Protein AF-X0VVW4-F1 (afdb_monomer_lite)

Secondary structure (DSSP, 8-state):
--TTHHHHHHHHHHHHHHHSTT--------SSGGGHHHHHHHHHHTS--S-EEEEEEE-TT----HHHHHHHHHHHHHHT--EEEEEEETTS-HHHHHHHHHHHHHHHHH-HHHHHHHHHHHHHHTS-------TT-S---

InterPro domains:
  IPR036467 Lumazine/riboflavin synthase superfamily [G3DSA:3.40.50.960] (4-134)

pLDDT: mean 81.16, std 15.22, range [35.34, 96.38]

Structure (mmCIF, N/CA/C/O backbone):
data_AF-X0VVW4-F1
#
_entry.id   AF-X0VVW4-F1
#
loop_
_atom_site.group_PDB
_atom_site.id
_atom_site.type_symbol
_atom_site.label_atom_id
_atom_site.label_alt_id
_atom_site.label_comp_id
_atom_site.label_asym_id
_atom_site.label_entity_id
_atom_site.label_seq_id
_atom_site.pdbx_PDB_ins_code
_atom_site.Cartn_x
_atom_site.Cartn_y
_atom_site.Cartn_z
_atom_site.occupancy
_atom_site.B_iso_or_equiv
_atom_site.auth_seq_id
_atom_site.auth_comp_id
_atom_site.auth_asym_id
_atom_site.auth_atom_id
_atom_site.pdbx_PDB_model_num
ATOM 1 N N . GLU A 1 1 ? 9.054 -8.667 -14.445 1.00 45.47 1 GLU A N 1
ATOM 2 C CA . GLU A 1 1 ? 8.746 -8.543 -13.007 1.00 45.47 1 GLU A CA 1
ATOM 3 C C . GLU A 1 1 ? 9.037 -7.117 -12.582 1.00 45.47 1 GLU A C 1
ATOM 5 O O . GLU A 1 1 ? 9.975 -6.533 -13.112 1.00 45.47 1 GLU A O 1
ATOM 10 N N . VAL A 1 2 ? 8.214 -6.540 -11.707 1.00 54.69 2 VAL A N 1
ATOM 11 C CA . VAL A 1 2 ? 8.502 -5.228 -11.109 1.00 54.69 2 VAL A CA 1
ATOM 12 C C . VAL A 1 2 ? 9.630 -5.450 -10.105 1.00 54.69 2 VAL A C 1
ATOM 14 O O . VAL A 1 2 ? 9.438 -6.186 -9.134 1.00 54.69 2 VAL A O 1
ATOM 17 N N . LEU A 1 3 ? 10.817 -4.900 -10.372 1.00 59.47 3 LEU A N 1
ATOM 18 C CA . LEU A 1 3 ? 11.996 -5.112 -9.531 1.00 59.47 3 LEU A CA 1
ATOM 19 C C . LEU A 1 3 ? 11.690 -4.710 -8.078 1.00 59.47 3 LEU A C 1
ATOM 21 O O . LEU A 1 3 ? 11.080 -3.679 -7.805 1.00 59.47 3 LEU A O 1
ATOM 25 N N . GLY A 1 4 ? 12.053 -5.577 -7.132 1.00 70.19 4 GLY A N 1
ATOM 26 C CA . GLY A 1 4 ? 11.928 -5.314 -5.695 1.00 70.19 4 GLY A CA 1
ATOM 27 C C . GLY A 1 4 ? 10.512 -5.368 -5.103 1.00 70.19 4 GLY A C 1
ATOM 28 O O . GLY A 1 4 ? 10.394 -5.342 -3.881 1.00 70.19 4 GLY A O 1
ATOM 29 N N . ALA A 1 5 ? 9.444 -5.503 -5.900 1.00 79.38 5 ALA A N 1
ATOM 30 C CA . ALA A 1 5 ? 8.071 -5.482 -5.381 1.00 79.38 5 ALA A CA 1
ATOM 31 C C . ALA A 1 5 ? 7.803 -6.587 -4.347 1.00 79.38 5 ALA A C 1
ATOM 33 O O . ALA A 1 5 ? 7.205 -6.328 -3.307 1.00 79.38 5 ALA A O 1
ATOM 34 N N . GLU A 1 6 ? 8.271 -7.812 -4.584 1.00 83.88 6 GLU A N 1
ATOM 35 C CA . GLU A 1 6 ? 8.091 -8.912 -3.628 1.00 83.88 6 GLU A CA 1
ATOM 36 C C . GLU A 1 6 ? 8.771 -8.620 -2.280 1.00 83.88 6 GLU A C 1
ATOM 38 O O . GLU A 1 6 ? 8.146 -8.753 -1.230 1.00 83.88 6 GLU A O 1
ATOM 43 N N . ASN A 1 7 ? 10.015 -8.135 -2.307 1.00 87.25 7 ASN A N 1
ATOM 44 C CA . ASN A 1 7 ? 10.777 -7.817 -1.097 1.00 87.25 7 ASN A CA 1
ATOM 45 C C . ASN A 1 7 ? 10.117 -6.694 -0.287 1.00 87.25 7 ASN A C 1
ATOM 47 O O . ASN A 1 7 ? 9.950 -6.828 0.924 1.00 87.25 7 ASN A O 1
ATOM 51 N N . VAL A 1 8 ? 9.690 -5.619 -0.959 1.00 88.56 8 VAL A N 1
ATOM 52 C CA . VAL A 1 8 ? 9.031 -4.475 -0.312 1.00 88.56 8 VAL A CA 1
ATOM 53 C C . VAL A 1 8 ? 7.698 -4.903 0.306 1.00 88.56 8 VAL A C 1
ATOM 55 O O . VAL A 1 8 ? 7.413 -4.555 1.448 1.00 88.56 8 VAL A O 1
ATOM 58 N N . ASN A 1 9 ? 6.890 -5.695 -0.408 1.00 90.38 9 ASN A N 1
ATOM 59 C CA . ASN A 1 9 ? 5.595 -6.155 0.103 1.00 90.38 9 ASN A CA 1
ATOM 60 C C . ASN A 1 9 ? 5.740 -7.148 1.269 1.00 90.38 9 ASN A C 1
ATOM 62 O O . ASN A 1 9 ? 4.985 -7.053 2.234 1.00 90.38 9 ASN A O 1
ATOM 66 N N . ASN A 1 10 ? 6.730 -8.046 1.235 1.00 91.19 10 ASN A N 1
ATOM 67 C CA . ASN A 1 10 ? 7.017 -8.955 2.352 1.00 91.19 10 ASN A CA 1
ATOM 68 C C . ASN A 1 10 ? 7.486 -8.195 3.603 1.00 91.19 10 ASN A C 1
ATOM 70 O O . ASN A 1 10 ? 7.075 -8.506 4.725 1.00 91.19 10 ASN A O 1
ATOM 74 N N . ALA A 1 11 ? 8.326 -7.175 3.417 1.00 91.94 11 ALA A N 1
ATOM 75 C CA . ALA A 1 11 ? 8.754 -6.314 4.508 1.00 91.94 11 ALA A CA 1
ATOM 76 C C . ALA A 1 11 ? 7.569 -5.514 5.085 1.00 91.94 11 ALA A C 1
ATOM 78 O O . ALA A 1 11 ? 7.437 -5.423 6.303 1.00 91.94 11 ALA A O 1
ATOM 79 N N . LEU A 1 12 ? 6.677 -4.984 4.235 1.00 92.25 12 LEU A N 1
ATOM 80 C CA . LEU A 1 12 ? 5.476 -4.257 4.669 1.00 92.25 12 LEU A CA 1
ATOM 81 C C . LEU A 1 12 ? 4.564 -5.135 5.516 1.00 92.25 12 LEU A C 1
ATOM 83 O O . LEU A 1 12 ? 4.116 -4.703 6.571 1.00 92.25 12 LEU A O 1
ATOM 87 N N . GLU A 1 13 ? 4.318 -6.368 5.082 1.00 92.75 13 GLU A N 1
ATOM 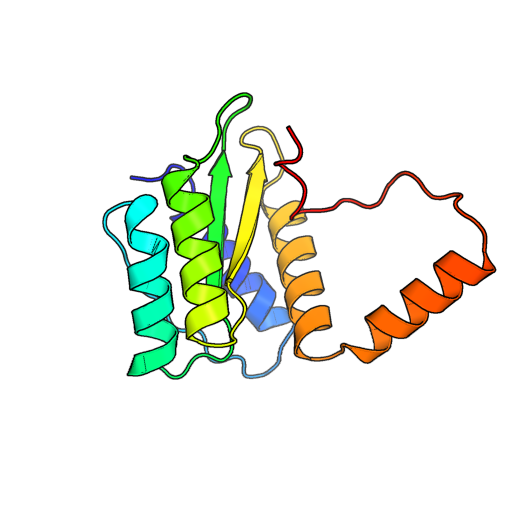88 C CA . GLU A 1 13 ? 3.531 -7.344 5.836 1.00 92.75 13 GLU A CA 1
ATOM 89 C C . GLU A 1 13 ? 4.110 -7.580 7.232 1.00 92.75 13 GLU A C 1
ATOM 91 O O . GLU A 1 13 ? 3.393 -7.463 8.224 1.00 92.75 13 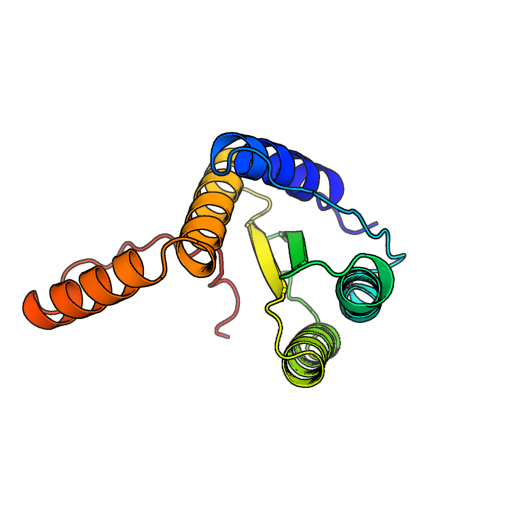GLU A O 1
ATOM 96 N N . THR A 1 14 ? 5.427 -7.779 7.310 1.00 93.00 14 THR A N 1
ATOM 97 C CA . THR A 1 14 ? 6.133 -7.966 8.584 1.00 93.00 14 THR A CA 1
ATOM 98 C C . THR A 1 14 ? 5.984 -6.755 9.512 1.00 93.00 14 THR A C 1
ATOM 100 O O . THR A 1 14 ? 5.873 -6.919 10.726 1.00 93.00 14 THR A O 1
ATOM 103 N N . GLU A 1 15 ? 6.000 -5.529 8.982 1.00 94.06 15 GLU A N 1
ATOM 104 C CA . GLU A 1 15 ? 5.804 -4.325 9.798 1.00 94.06 15 GLU A CA 1
ATOM 105 C C . GLU A 1 15 ? 4.329 -4.125 10.191 1.00 94.06 15 GLU A C 1
ATOM 107 O O . GLU A 1 15 ? 4.058 -3.764 11.334 1.00 94.06 15 GLU A O 1
ATOM 112 N N . PHE A 1 16 ? 3.360 -4.435 9.321 1.00 92.75 16 PHE A N 1
ATOM 113 C CA . PHE A 1 16 ? 1.933 -4.374 9.673 1.00 92.75 16 PHE A CA 1
ATOM 114 C C . PHE A 1 16 ? 1.567 -5.331 10.809 1.00 92.75 16 PHE A C 1
ATOM 116 O O . PHE A 1 16 ? 0.841 -4.940 11.723 1.00 92.75 16 PHE A O 1
ATOM 123 N N . GLU A 1 17 ? 2.093 -6.555 10.788 1.00 92.19 17 GLU A N 1
ATOM 124 C CA . GLU A 1 17 ? 1.868 -7.542 11.852 1.00 92.19 17 GLU A CA 1
ATOM 125 C C . GLU A 1 17 ? 2.431 -7.093 13.210 1.00 92.19 17 GLU A C 1
ATOM 127 O O . GLU A 1 17 ? 1.907 -7.482 14.256 1.00 92.19 17 GLU A O 1
ATOM 132 N N . LYS A 1 18 ? 3.482 -6.261 13.213 1.00 92.12 18 LYS A N 1
ATOM 133 C CA . LYS A 1 18 ? 4.053 -5.682 14.441 1.00 92.12 18 LYS A CA 1
ATOM 134 C C . LYS A 1 18 ? 3.206 -4.539 14.989 1.00 92.12 18 LYS A C 1
ATOM 136 O O . LYS A 1 18 ? 3.079 -4.413 16.203 1.00 92.12 18 LYS A O 1
ATOM 141 N N . GLU A 1 19 ? 2.671 -3.698 14.108 1.00 88.00 19 GLU A N 1
ATOM 142 C CA . GLU A 1 19 ? 1.949 -2.480 14.490 1.00 88.00 19 GLU A CA 1
ATOM 143 C C . GLU A 1 19 ? 0.482 -2.752 14.860 1.00 88.00 19 GLU A C 1
ATOM 145 O O . GLU A 1 19 ? -0.083 -2.056 15.705 1.00 88.00 19 GLU A O 1
ATOM 150 N N . VAL A 1 20 ? -0.147 -3.772 14.265 1.00 85.56 20 VAL A N 1
ATOM 151 C CA . VAL A 1 20 ? -1.568 -4.078 14.476 1.00 85.56 20 VAL A CA 1
ATOM 152 C C . VAL A 1 20 ? -1.747 -5.525 14.911 1.00 85.56 20 VAL A C 1
ATOM 154 O O . VAL A 1 20 ? -1.623 -6.465 14.125 1.00 85.56 20 VAL A O 1
ATOM 157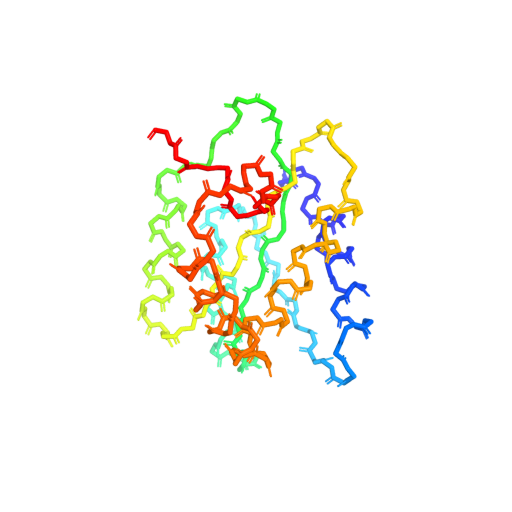 N N . MET A 1 21 ? -2.128 -5.709 16.177 1.00 80.44 21 MET A N 1
ATOM 158 C CA . MET A 1 21 ? -2.533 -7.021 16.672 1.00 80.44 21 MET A CA 1
ATOM 159 C C . MET A 1 21 ? -3.743 -7.532 15.876 1.00 80.44 21 MET A C 1
ATOM 161 O O . MET A 1 21 ? -4.794 -6.897 15.870 1.00 80.44 21 MET A O 1
ATOM 165 N N . HIS A 1 22 ? -3.602 -8.711 15.263 1.00 85.38 22 HIS A N 1
ATOM 166 C CA . HIS A 1 22 ? -4.647 -9.406 14.493 1.00 85.38 22 HIS A CA 1
ATOM 167 C C . HIS A 1 22 ? -5.033 -8.782 13.140 1.00 85.38 22 HIS A C 1
ATOM 169 O O . HIS A 1 22 ? -6.154 -8.993 12.675 1.00 85.38 22 HIS A O 1
ATOM 175 N N . VAL A 1 23 ? -4.124 -8.063 12.476 1.00 89.88 23 VAL A N 1
ATOM 176 C CA . VAL A 1 23 ? -4.330 -7.682 11.069 1.00 89.88 23 VAL A CA 1
ATOM 177 C C . VAL A 1 23 ? -4.485 -8.929 10.180 1.00 89.88 23 VAL A C 1
ATOM 179 O O . VAL A 1 23 ? -3.702 -9.871 10.280 1.00 89.88 23 VAL A O 1
ATOM 182 N N . ASP A 1 24 ? -5.507 -8.952 9.315 1.00 92.69 24 ASP A N 1
ATOM 183 C CA . ASP A 1 24 ? -5.689 -10.007 8.308 1.00 92.69 24 ASP A CA 1
ATOM 184 C C . ASP A 1 24 ? -5.156 -9.533 6.953 1.00 92.69 24 ASP A C 1
ATOM 186 O O . ASP A 1 24 ? -5.722 -8.641 6.317 1.00 92.69 24 ASP A O 1
ATOM 190 N N . ILE A 1 25 ? -4.053 -10.131 6.508 1.00 92.94 25 ILE A N 1
ATOM 191 C CA . ILE A 1 25 ? -3.347 -9.722 5.295 1.00 92.94 25 ILE A CA 1
ATOM 192 C C . ILE A 1 25 ? -3.709 -10.671 4.153 1.00 92.94 25 ILE A C 1
ATOM 194 O O . ILE A 1 25 ? -3.547 -11.890 4.227 1.00 92.94 25 ILE A O 1
ATOM 198 N N . LYS A 1 26 ? -4.216 -10.098 3.058 1.00 94.19 26 LYS A N 1
ATOM 199 C CA . LYS A 1 26 ? -4.584 -10.824 1.837 1.00 94.19 26 LYS A CA 1
ATOM 200 C C . LYS A 1 26 ? -3.725 -10.337 0.683 1.00 94.19 26 LYS A C 1
ATOM 202 O O . LYS A 1 26 ? -3.580 -9.138 0.472 1.00 94.19 26 LYS A O 1
ATOM 207 N N . ARG A 1 27 ? -3.200 -11.278 -0.100 1.00 91.06 27 ARG A N 1
ATOM 208 C CA . ARG A 1 27 ? -2.348 -10.987 -1.257 1.00 91.06 27 ARG A CA 1
ATOM 209 C C . ARG A 1 27 ? -3.117 -11.200 -2.557 1.00 91.06 27 ARG A C 1
ATOM 211 O O . ARG A 1 27 ? -3.871 -12.164 -2.690 1.00 91.06 27 ARG A O 1
ATOM 218 N N . ALA A 1 28 ? -2.890 -10.318 -3.524 1.00 90.12 28 ALA A N 1
ATOM 219 C CA . ALA A 1 28 ? -3.317 -10.492 -4.905 1.00 90.12 28 ALA A CA 1
ATOM 220 C C . ALA A 1 28 ? -2.092 -10.339 -5.806 1.00 90.12 28 ALA A C 1
ATOM 222 O O . ALA A 1 28 ? -1.426 -9.307 -5.780 1.00 90.12 28 ALA A O 1
ATOM 223 N N . LEU A 1 29 ? -1.793 -11.379 -6.583 1.00 85.00 29 LEU A N 1
ATOM 224 C CA . LEU A 1 29 ? -0.717 -11.344 -7.565 1.00 85.00 29 LEU A CA 1
ATOM 225 C C . LEU A 1 29 ? -1.268 -10.826 -8.886 1.00 85.00 29 LEU A C 1
ATOM 227 O O . LEU A 1 29 ? -2.306 -11.294 -9.362 1.00 85.00 29 LEU A O 1
ATOM 231 N N . VAL A 1 30 ? -0.558 -9.872 -9.475 1.00 84.94 30 VAL A N 1
ATOM 232 C CA . VAL A 1 30 ? -0.894 -9.294 -10.772 1.00 84.94 30 VAL A CA 1
ATOM 233 C C . VAL A 1 30 ? 0.299 -9.417 -11.724 1.00 84.94 30 VAL A C 1
ATOM 235 O O . VAL A 1 30 ? 1.440 -9.359 -11.262 1.00 84.94 30 VAL A O 1
ATOM 238 N N . PRO A 1 31 ? 0.074 -9.618 -13.035 1.00 79.00 31 PRO A N 1
ATOM 239 C CA . PRO A 1 31 ? 1.165 -9.852 -13.984 1.00 79.00 31 PRO A CA 1
ATOM 240 C C . PRO A 1 31 ? 2.085 -8.642 -14.169 1.00 79.00 31 PRO A C 1
ATOM 242 O O . PRO A 1 31 ? 3.293 -8.799 -14.353 1.00 79.00 31 PRO A O 1
ATOM 245 N N . THR A 1 32 ? 1.514 -7.438 -14.145 1.00 82.12 32 THR A N 1
ATOM 246 C CA . THR A 1 32 ? 2.235 -6.188 -14.388 1.00 82.12 32 THR A CA 1
ATOM 247 C C . THR A 1 32 ? 1.814 -5.095 -13.413 1.00 82.12 32 THR A C 1
ATOM 249 O O . THR A 1 32 ? 0.788 -5.197 -12.740 1.00 82.12 32 THR A O 1
ATOM 252 N N . ILE A 1 33 ? 2.600 -4.017 -13.353 1.00 78.62 33 ILE A N 1
ATOM 253 C CA . ILE A 1 33 ? 2.258 -2.846 -12.541 1.00 78.62 33 ILE A CA 1
ATOM 254 C C . ILE A 1 33 ? 0.955 -2.184 -13.011 1.00 78.62 33 ILE A C 1
ATOM 256 O O . ILE A 1 33 ? 0.170 -1.728 -12.185 1.00 78.62 33 ILE A O 1
ATOM 260 N N . ASP A 1 34 ? 0.658 -2.208 -14.312 1.00 81.56 34 ASP A N 1
ATOM 261 C CA . ASP A 1 34 ? -0.578 -1.636 -14.858 1.00 81.56 34 ASP A CA 1
ATOM 262 C C . ASP A 1 34 ? -1.833 -2.409 -14.401 1.00 81.56 34 ASP A C 1
ATOM 264 O O . ASP A 1 34 ? -2.924 -1.840 -14.311 1.00 81.56 34 ASP A O 1
ATOM 268 N N . ASP A 1 35 ? -1.672 -3.678 -14.012 1.00 85.94 35 ASP A N 1
ATOM 269 C CA . ASP A 1 35 ? -2.740 -4.543 -13.503 1.00 85.94 35 ASP A CA 1
ATOM 270 C C . ASP A 1 35 ? -3.024 -4.352 -11.999 1.00 85.94 35 ASP A C 1
ATOM 272 O O . ASP A 1 35 ? -3.933 -4.977 -11.450 1.00 85.94 35 ASP A O 1
ATOM 276 N N . VAL A 1 36 ? -2.300 -3.477 -11.297 1.00 86.50 36 VAL A N 1
ATOM 277 C CA . VAL A 1 36 ? -2.490 -3.230 -9.851 1.00 86.50 36 VAL A CA 1
ATOM 278 C C . VAL A 1 36 ? -3.923 -2.835 -9.515 1.00 86.50 36 VAL A C 1
ATOM 280 O O . VAL A 1 36 ? -4.468 -3.300 -8.515 1.00 86.50 36 VAL A O 1
ATOM 283 N N . ALA A 1 37 ? -4.559 -2.009 -10.348 1.00 88.56 37 ALA A N 1
ATOM 284 C CA . ALA A 1 37 ? -5.956 -1.622 -10.165 1.00 88.56 37 ALA A CA 1
ATOM 285 C C . ALA A 1 37 ? -6.888 -2.849 -10.140 1.00 88.56 37 ALA A C 1
ATOM 287 O O . ALA A 1 37 ? -7.811 -2.922 -9.325 1.00 88.56 37 ALA A O 1
ATOM 288 N N . LEU A 1 38 ? -6.608 -3.852 -10.980 1.00 90.25 38 LEU A N 1
ATOM 289 C CA . LEU A 1 38 ? -7.331 -5.121 -10.989 1.00 90.25 38 LEU A CA 1
ATOM 290 C C . LEU A 1 38 ? -7.060 -5.925 -9.710 1.00 90.25 38 LEU A C 1
ATOM 292 O O . LEU A 1 38 ? -7.999 -6.471 -9.131 1.00 90.25 38 LEU A O 1
ATOM 296 N N . GLY A 1 39 ? -5.808 -5.975 -9.250 1.00 92.25 39 GLY A N 1
ATOM 297 C CA . GLY A 1 39 ? -5.437 -6.618 -7.985 1.00 92.25 39 GLY A CA 1
ATOM 298 C C . GLY A 1 39 ? -6.163 -6.004 -6.786 1.00 92.25 39 GLY A C 1
ATOM 299 O O . GLY A 1 39 ? -6.819 -6.716 -6.027 1.00 92.25 39 GLY A O 1
ATOM 300 N N . ALA A 1 40 ? -6.140 -4.675 -6.667 1.00 93.62 40 ALA A N 1
ATOM 301 C CA . ALA A 1 40 ? -6.842 -3.942 -5.614 1.00 93.62 40 ALA A CA 1
ATOM 302 C C . ALA A 1 40 ? -8.357 -4.188 -5.661 1.00 93.62 40 ALA A C 1
ATOM 304 O O . ALA A 1 40 ? -8.971 -4.499 -4.641 1.00 93.62 40 ALA A O 1
ATOM 305 N N . LYS A 1 41 ? -8.957 -4.160 -6.857 1.00 94.19 41 LYS A N 1
ATOM 306 C CA . LYS A 1 41 ? -10.361 -4.533 -7.063 1.00 94.19 41 LYS A CA 1
ATOM 307 C C . LYS A 1 41 ? -10.671 -5.932 -6.524 1.00 94.19 41 LYS A C 1
ATOM 309 O O . LYS A 1 41 ? -11.667 -6.109 -5.824 1.00 94.19 41 LYS A O 1
ATOM 314 N N . GLN A 1 42 ? -9.829 -6.926 -6.809 1.00 94.38 42 GLN A N 1
ATOM 315 C CA . GLN A 1 42 ? -10.031 -8.285 -6.299 1.00 94.38 42 GLN A CA 1
ATOM 316 C C . GLN A 1 42 ? -9.975 -8.336 -4.768 1.00 94.38 42 GLN A C 1
ATOM 318 O O . GLN A 1 42 ? -10.823 -8.994 -4.159 1.00 94.38 42 GLN A O 1
ATOM 323 N N . LEU A 1 43 ? -9.036 -7.617 -4.148 1.00 95.81 43 LEU A N 1
ATOM 324 C CA . LEU A 1 43 ? -8.928 -7.522 -2.689 1.00 95.81 43 LEU A CA 1
ATOM 325 C C . LEU A 1 43 ? -10.175 -6.874 -2.069 1.00 95.81 43 LEU A C 1
ATOM 327 O O . LEU A 1 43 ? -10.723 -7.394 -1.096 1.00 95.81 43 LEU A O 1
ATOM 331 N N . PHE A 1 44 ? -10.690 -5.800 -2.665 1.00 96.38 44 PHE A N 1
ATOM 332 C CA . PHE A 1 44 ? -11.884 -5.113 -2.169 1.00 96.38 44 PHE A CA 1
ATOM 333 C C . PHE A 1 44 ? -13.169 -5.921 -2.355 1.00 96.38 44 PHE A C 1
ATOM 335 O O . PHE A 1 44 ? -14.007 -5.974 -1.453 1.00 96.38 44 PHE A O 1
ATOM 342 N N . GLU A 1 45 ? -13.349 -6.554 -3.512 1.00 94.69 45 GLU A N 1
ATOM 343 C CA . GLU A 1 45 ? -14.599 -7.237 -3.846 1.00 94.69 45 GLU A CA 1
ATOM 344 C C . GLU A 1 45 ? -14.686 -8.637 -3.252 1.00 94.69 45 GLU A C 1
ATOM 346 O O . GLU A 1 45 ? -15.729 -8.991 -2.691 1.00 94.69 45 GLU A O 1
ATOM 351 N N . LYS A 1 46 ? -13.619 -9.432 -3.392 1.00 93.50 46 LYS A N 1
ATOM 352 C CA . LYS A 1 46 ? -13.613 -10.851 -3.016 1.00 93.50 46 LYS A CA 1
ATOM 353 C C . LYS A 1 46 ? -13.184 -11.037 -1.572 1.00 93.50 46 LYS A C 1
ATOM 355 O O . LYS A 1 46 ? -13.877 -11.710 -0.819 1.00 93.50 46 LYS A O 1
ATOM 360 N N . SER A 1 47 ? -12.072 -10.414 -1.199 1.00 92.56 47 SER A N 1
ATOM 361 C CA . SER A 1 47 ? -11.477 -10.571 0.130 1.00 92.56 47 SER A CA 1
ATOM 362 C C . SER A 1 47 ? -12.010 -9.571 1.154 1.00 92.56 47 SER A C 1
ATOM 364 O O . SER A 1 47 ? -11.722 -9.710 2.336 1.00 92.56 47 SER A O 1
ATOM 366 N N . LYS A 1 48 ? -12.806 -8.589 0.707 1.00 94.12 48 LYS A N 1
ATOM 367 C CA . LYS A 1 48 ? -13.415 -7.538 1.536 1.00 94.12 48 LYS A CA 1
ATOM 368 C C . LYS A 1 48 ? -12.406 -6.687 2.316 1.00 94.12 48 LYS A C 1
ATOM 370 O O . LYS A 1 48 ? -12.795 -6.079 3.302 1.00 94.12 48 LYS A O 1
ATOM 375 N N . CYS A 1 49 ? -11.167 -6.567 1.834 1.00 94.94 49 CYS A N 1
ATOM 376 C CA . CYS A 1 49 ? -10.132 -5.748 2.473 1.00 94.94 49 CYS A CA 1
ATOM 377 C C . CYS A 1 49 ? -10.572 -4.282 2.616 1.00 94.94 49 CYS A C 1
ATOM 379 O O . CYS A 1 49 ? -11.210 -3.741 1.705 1.00 94.94 49 CYS A O 1
ATOM 381 N N . ASP A 1 50 ? -10.225 -3.635 3.727 1.00 93.62 50 ASP A N 1
ATOM 382 C CA . ASP A 1 50 ? -10.589 -2.239 4.022 1.00 93.62 50 ASP A CA 1
ATOM 383 C C . ASP A 1 50 ? -9.771 -1.230 3.211 1.00 93.62 50 ASP A C 1
ATOM 385 O O . ASP A 1 50 ? -10.299 -0.227 2.730 1.00 93.62 50 ASP A O 1
ATOM 389 N N . PHE A 1 51 ? -8.502 -1.549 2.976 1.00 94.75 51 PHE A N 1
ATOM 390 C CA . PHE A 1 51 ? -7.593 -0.827 2.095 1.00 94.75 51 PHE A CA 1
ATOM 391 C C . PHE A 1 51 ? -6.664 -1.816 1.381 1.00 94.75 51 PHE A C 1
ATOM 393 O O . PHE A 1 51 ? -6.618 -3.003 1.708 1.00 94.75 51 PHE A O 1
ATOM 400 N N . ALA A 1 52 ? -5.964 -1.335 0.359 1.00 94.62 52 ALA A N 1
ATOM 401 C CA . ALA A 1 52 ? -4.924 -2.086 -0.332 1.00 94.62 52 ALA A CA 1
ATOM 402 C C . ALA A 1 52 ? -3.594 -1.341 -0.214 1.00 94.62 52 ALA A C 1
ATOM 404 O O . ALA A 1 52 ? -3.569 -0.112 -0.139 1.00 94.62 52 ALA A O 1
ATOM 405 N N . VAL A 1 53 ? -2.492 -2.084 -0.218 1.00 93.25 53 VAL A N 1
ATOM 406 C CA . VAL A 1 53 ? -1.137 -1.527 -0.204 1.00 93.25 53 VAL A CA 1
ATOM 407 C C . VAL A 1 53 ? -0.366 -2.125 -1.368 1.00 93.25 53 VAL A C 1
ATOM 409 O O . VAL A 1 53 ? -0.452 -3.324 -1.624 1.00 93.25 53 VAL A O 1
ATOM 412 N N . LEU A 1 54 ? 0.368 -1.278 -2.077 1.00 89.88 54 LEU A N 1
ATOM 413 C CA . LEU A 1 54 ? 1.277 -1.667 -3.139 1.00 89.88 54 LEU A CA 1
ATOM 414 C C . LEU A 1 54 ? 2.672 -1.123 -2.826 1.00 89.88 54 LEU A C 1
ATOM 416 O O . LEU A 1 54 ? 2.891 0.085 -2.917 1.00 89.88 54 LEU A O 1
ATOM 420 N N . GLY A 1 55 ? 3.603 -2.022 -2.520 1.00 88.44 55 GLY A N 1
ATOM 421 C CA . GLY A 1 55 ? 5.028 -1.738 -2.383 1.00 88.44 55 GLY A CA 1
ATOM 422 C C . GLY A 1 55 ? 5.825 -2.064 -3.647 1.00 88.44 55 GLY A C 1
ATOM 423 O O . GLY A 1 55 ? 5.621 -3.118 -4.254 1.00 88.44 55 GLY A O 1
ATOM 424 N N . TYR A 1 56 ? 6.729 -1.171 -4.047 1.00 87.00 56 TYR A N 1
ATOM 425 C CA . TYR A 1 56 ? 7.693 -1.390 -5.132 1.00 87.00 56 TYR A CA 1
ATOM 426 C C . TYR A 1 56 ? 8.924 -0.499 -4.964 1.00 87.00 56 TYR A C 1
ATOM 428 O O . TYR A 1 56 ? 8.884 0.521 -4.274 1.00 87.00 56 TYR A O 1
ATOM 436 N N . SER A 1 57 ? 10.013 -0.919 -5.606 1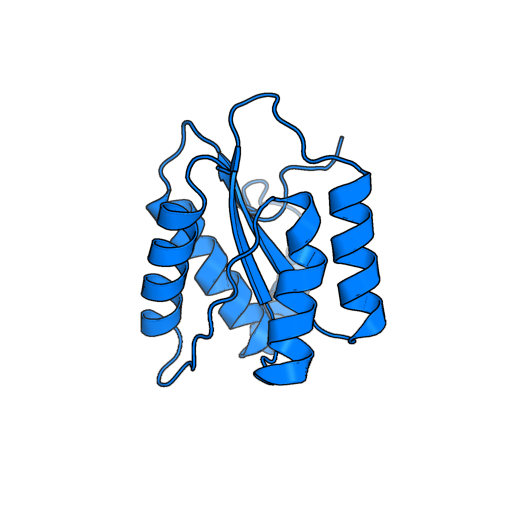.00 84.62 57 SER A N 1
ATOM 437 C CA . SER A 1 57 ? 11.244 -0.145 -5.712 1.00 84.62 57 SER A CA 1
ATOM 438 C C . SER A 1 57 ? 11.274 0.575 -7.057 1.00 84.62 57 SER A C 1
ATOM 440 O O . SER A 1 57 ? 10.854 -0.010 -8.056 1.00 84.62 57 SER A O 1
ATOM 442 N N . LEU A 1 58 ? 11.755 1.816 -7.088 1.00 82.94 58 LEU A N 1
ATOM 443 C CA . LEU A 1 58 ? 12.057 2.540 -8.328 1.00 82.94 58 LEU A CA 1
ATOM 444 C C . LEU A 1 58 ? 13.482 3.073 -8.277 1.00 82.94 58 LEU A C 1
ATOM 446 O O . LEU A 1 58 ? 13.891 3.650 -7.267 1.00 82.94 58 LEU A O 1
ATOM 450 N N . ASP A 1 59 ? 14.206 2.906 -9.377 1.00 82.31 59 ASP A N 1
ATOM 451 C CA . ASP A 1 59 ? 15.528 3.503 -9.537 1.00 82.31 59 ASP A CA 1
ATOM 452 C C . ASP A 1 59 ? 15.412 5.006 -9.841 1.00 82.31 59 ASP A C 1
ATOM 454 O O . ASP A 1 59 ? 14.356 5.516 -10.239 1.00 82.31 59 ASP A O 1
ATOM 458 N N . GLU A 1 60 ? 16.504 5.747 -9.638 1.00 75.69 60 GLU A N 1
ATOM 459 C CA . GLU A 1 60 ? 16.521 7.188 -9.882 1.00 75.69 60 GLU A CA 1
ATOM 460 C C . GLU A 1 60 ? 16.146 7.510 -11.341 1.00 75.69 60 GLU A C 1
ATOM 462 O O . GLU A 1 60 ? 16.688 6.958 -12.299 1.00 75.69 60 GLU A O 1
ATOM 467 N N . GLY A 1 61 ? 15.191 8.427 -11.519 1.00 70.06 61 GLY A N 1
ATOM 468 C CA . GLY A 1 61 ? 14.702 8.843 -12.835 1.00 70.06 61 GLY A CA 1
ATOM 469 C C . GLY A 1 61 ? 13.597 7.959 -13.421 1.00 70.06 61 GLY A C 1
ATOM 470 O O . GLY A 1 61 ? 12.962 8.374 -14.398 1.00 70.06 61 GLY A O 1
ATOM 471 N N . GLU A 1 62 ? 13.290 6.807 -12.818 1.00 76.94 62 GLU A N 1
ATOM 472 C CA . GLU A 1 62 ? 12.120 6.019 -13.198 1.00 76.94 62 GLU A CA 1
ATOM 473 C C . GLU A 1 62 ? 10.827 6.682 -12.712 1.00 76.94 62 GLU A C 1
ATOM 475 O O . GLU A 1 62 ? 10.712 7.181 -11.591 1.00 76.94 62 GLU A O 1
ATOM 480 N N . LYS A 1 63 ? 9.815 6.700 -13.584 1.00 77.69 63 LYS A N 1
ATOM 481 C CA . LYS A 1 63 ? 8.491 7.243 -13.274 1.00 77.69 63 LYS A CA 1
ATOM 482 C C . LYS A 1 63 ? 7.423 6.241 -13.650 1.00 77.69 63 LYS A C 1
ATOM 484 O O . LYS A 1 63 ? 7.459 5.637 -14.721 1.00 77.69 63 LYS A O 1
ATOM 489 N N . LEU A 1 64 ? 6.415 6.136 -12.796 1.00 81.31 64 LEU A N 1
ATOM 490 C CA . LEU A 1 64 ? 5.229 5.358 -13.115 1.00 81.31 64 LEU A CA 1
ATOM 491 C C . LEU A 1 64 ? 4.426 6.041 -14.212 1.00 81.31 64 LEU A C 1
ATOM 493 O O . LEU A 1 64 ? 4.261 7.265 -14.215 1.00 81.31 64 LEU A O 1
ATOM 497 N N . SER A 1 65 ? 3.863 5.229 -15.101 1.00 84.69 65 SER A N 1
ATOM 498 C CA . SER A 1 65 ? 3.046 5.726 -16.200 1.00 84.69 65 SER A CA 1
ATOM 499 C C . SER A 1 65 ? 1.850 6.537 -15.679 1.00 84.69 65 SER A C 1
ATOM 501 O O . SER A 1 65 ? 1.245 6.229 -14.648 1.00 84.69 65 SER A O 1
ATOM 503 N N . THR A 1 66 ? 1.457 7.581 -16.409 1.00 87.00 66 THR A N 1
ATOM 504 C CA . THR A 1 66 ? 0.231 8.337 -16.098 1.00 87.00 66 THR A CA 1
ATOM 505 C C . THR A 1 66 ? -1.004 7.431 -16.129 1.00 87.00 66 THR A C 1
ATOM 507 O O . THR A 1 66 ? -1.931 7.614 -15.343 1.00 87.00 66 THR A O 1
ATOM 510 N N . ALA A 1 67 ? -1.004 6.418 -17.003 1.00 85.19 67 ALA A N 1
ATOM 511 C CA . ALA A 1 67 ? -2.070 5.426 -17.090 1.00 85.19 67 ALA A CA 1
ATOM 512 C C . ALA A 1 67 ? -2.217 4.625 -15.787 1.00 85.19 67 ALA A C 1
ATOM 514 O O . ALA A 1 67 ? -3.328 4.508 -15.270 1.00 85.19 67 ALA A O 1
ATOM 515 N N . PHE A 1 68 ? -1.102 4.160 -15.217 1.00 87.38 68 PHE A N 1
ATOM 516 C CA . PHE A 1 68 ? -1.068 3.498 -13.916 1.00 87.38 68 PHE A CA 1
ATOM 517 C C . PHE A 1 68 ? -1.615 4.402 -12.806 1.00 87.38 68 PHE A C 1
ATOM 519 O O . PHE A 1 68 ? -2.468 4.002 -12.016 1.00 87.38 68 PHE A O 1
ATOM 526 N N . GLN A 1 69 ? -1.165 5.654 -12.748 1.00 87.75 69 GLN A N 1
ATOM 527 C CA . GLN A 1 69 ? -1.610 6.577 -11.702 1.00 87.75 69 GLN A CA 1
ATOM 528 C C . GLN A 1 69 ? -3.120 6.835 -11.778 1.00 87.75 69 GLN A C 1
ATOM 530 O O . GLN A 1 69 ? -3.816 6.788 -10.761 1.00 87.75 69 GLN A O 1
ATOM 535 N N . ASN A 1 70 ? -3.641 7.037 -12.989 1.00 89.75 70 ASN A N 1
ATOM 536 C CA . ASN A 1 70 ? -5.067 7.236 -13.224 1.00 89.75 70 ASN A CA 1
ATOM 537 C C . ASN A 1 70 ? -5.889 5.985 -12.898 1.00 89.75 70 ASN A C 1
ATOM 539 O O . ASN A 1 70 ? -7.002 6.112 -12.380 1.00 89.75 70 ASN A O 1
ATOM 543 N N . SER A 1 71 ? -5.368 4.785 -13.172 1.00 90.94 71 SER A N 1
ATOM 544 C CA . SER A 1 71 ? -6.074 3.535 -12.873 1.00 90.94 71 SER A CA 1
ATOM 545 C C . SER A 1 71 ? -6.224 3.328 -11.365 1.00 90.94 71 SER A C 1
ATOM 547 O O . SER A 1 71 ? -7.321 3.011 -10.894 1.0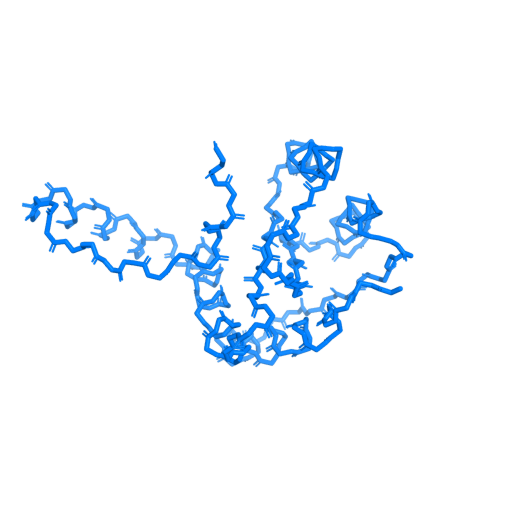0 90.94 71 SER A O 1
ATOM 549 N N . VAL A 1 72 ? -5.173 3.610 -10.589 1.00 91.81 72 VAL A N 1
ATOM 550 C CA . VAL A 1 72 ? -5.213 3.579 -9.120 1.00 91.81 72 VAL A CA 1
ATOM 551 C C . VAL A 1 72 ? -6.220 4.598 -8.590 1.00 91.81 72 VAL A C 1
ATOM 553 O O . VAL A 1 72 ? -7.118 4.225 -7.837 1.00 91.81 72 VAL A O 1
ATOM 556 N N . LEU A 1 73 ? -6.134 5.861 -9.023 1.00 92.00 73 LEU A N 1
ATOM 557 C CA . LEU A 1 73 ? -7.049 6.923 -8.583 1.00 92.00 73 LEU A CA 1
ATOM 558 C C . LEU A 1 73 ? -8.512 6.578 -8.878 1.00 92.00 73 LEU A C 1
ATOM 560 O O . LEU A 1 73 ? -9.358 6.658 -7.990 1.00 92.00 73 LEU A O 1
ATOM 564 N N . THR A 1 74 ? -8.804 6.132 -10.099 1.00 92.19 74 THR A N 1
ATOM 565 C CA . THR A 1 74 ? -10.161 5.745 -10.509 1.00 92.19 74 THR A CA 1
ATOM 566 C C . THR A 1 74 ? -10.689 4.590 -9.662 1.00 92.19 74 THR A C 1
ATOM 568 O O . THR A 1 74 ? -11.850 4.599 -9.258 1.00 92.19 74 THR A O 1
ATOM 571 N N . THR A 1 75 ? -9.833 3.617 -9.341 1.00 93.75 75 THR A N 1
ATOM 572 C CA . THR A 1 75 ? -10.199 2.479 -8.489 1.00 93.75 75 THR A CA 1
ATOM 573 C C . THR A 1 75 ? -10.513 2.934 -7.065 1.00 93.75 75 THR A C 1
ATOM 575 O O . THR A 1 75 ? -11.539 2.533 -6.519 1.00 93.75 75 THR A O 1
ATOM 578 N N . GLN A 1 76 ? -9.701 3.823 -6.482 1.00 94.56 76 GLN A N 1
ATOM 579 C CA . GLN A 1 76 ? -9.985 4.390 -5.158 1.00 94.56 76 GLN A CA 1
ATOM 580 C C . GLN A 1 76 ? -11.341 5.103 -5.125 1.00 94.56 76 GLN A C 1
ATOM 582 O O . GLN A 1 76 ? -12.140 4.854 -4.225 1.00 94.56 76 GLN A O 1
ATOM 587 N N . PHE A 1 77 ? -11.633 5.939 -6.130 1.00 94.38 77 PHE A N 1
ATOM 588 C CA . PHE A 1 77 ? -12.921 6.633 -6.231 1.00 94.38 77 PHE A CA 1
ATOM 589 C C . PHE A 1 77 ? -14.093 5.668 -6.396 1.00 94.38 77 PHE A C 1
ATOM 591 O O . PHE A 1 77 ? -15.136 5.864 -5.778 1.00 94.38 77 PHE A O 1
ATOM 598 N N . HIS A 1 78 ? -13.931 4.625 -7.210 1.00 94.69 78 HIS A N 1
ATOM 599 C CA . HIS A 1 78 ? -14.995 3.662 -7.469 1.00 94.69 78 HIS A CA 1
ATOM 600 C C . HIS A 1 78 ? -15.389 2.869 -6.217 1.00 94.69 78 HIS A C 1
ATOM 602 O O . HIS A 1 78 ? -16.576 2.659 -5.979 1.00 94.69 78 HIS A O 1
ATOM 608 N N . TYR A 1 79 ? -14.410 2.439 -5.414 1.00 94.31 79 TYR A N 1
ATOM 609 C CA . TYR A 1 79 ? -14.665 1.637 -4.213 1.00 94.31 79 TYR A CA 1
ATOM 610 C C . TYR A 1 79 ? -14.824 2.464 -2.935 1.00 94.31 79 TYR A C 1
ATOM 612 O O . TYR A 1 79 ? -15.257 1.914 -1.924 1.00 94.31 79 TYR A O 1
ATOM 620 N N . GLY A 1 80 ? -14.462 3.750 -2.952 1.00 93.81 80 GLY A N 1
ATOM 621 C CA . GLY A 1 80 ? -14.397 4.576 -1.745 1.00 93.81 80 GLY A CA 1
ATOM 622 C C . GLY A 1 80 ? -13.384 4.048 -0.722 1.00 93.81 80 GLY A C 1
ATOM 623 O O . GLY A 1 80 ? -13.595 4.199 0.477 1.00 93.81 80 GLY A O 1
ATOM 624 N N . LYS A 1 81 ? -12.322 3.378 -1.189 1.00 94.44 81 LYS A N 1
ATOM 625 C CA . LYS A 1 81 ? -11.285 2.736 -0.364 1.00 94.44 81 LYS A CA 1
ATOM 626 C C . LYS A 1 81 ? -9.898 3.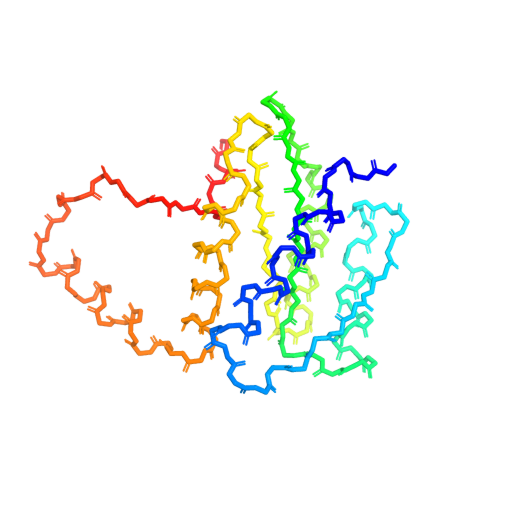193 -0.792 1.00 94.44 81 LYS A C 1
ATOM 628 O O . LYS A 1 81 ? -9.660 3.441 -1.974 1.00 94.44 81 LYS A O 1
ATOM 633 N N . HIS A 1 82 ? -8.978 3.274 0.164 1.00 93.00 82 HIS A N 1
ATOM 634 C CA . HIS A 1 82 ? -7.610 3.716 -0.097 1.00 93.00 82 HIS A CA 1
ATOM 635 C C . HIS A 1 82 ? -6.747 2.606 -0.704 1.00 93.00 82 HIS A C 1
ATOM 637 O O . HIS A 1 82 ? -6.831 1.437 -0.322 1.00 93.00 82 HIS A O 1
ATOM 643 N N . ILE A 1 83 ? -5.893 3.003 -1.646 1.00 93.62 83 ILE A N 1
ATOM 644 C CA . ILE A 1 83 ? -4.800 2.212 -2.204 1.00 93.62 83 ILE A CA 1
ATOM 645 C C . ILE A 1 83 ? -3.506 2.967 -1.887 1.00 93.62 83 ILE A C 1
ATOM 647 O O . ILE A 1 83 ? -3.150 3.940 -2.556 1.00 93.62 83 ILE A O 1
ATOM 651 N N . PHE A 1 84 ? -2.793 2.519 -0.860 1.00 92.38 84 PHE A N 1
ATOM 652 C CA . PHE A 1 84 ? -1.519 3.109 -0.469 1.00 92.38 84 PHE A CA 1
ATOM 653 C C . PHE A 1 84 ? -0.411 2.629 -1.398 1.00 92.38 84 PHE A C 1
ATOM 655 O O . PHE A 1 84 ? -0.252 1.433 -1.635 1.00 92.38 84 PHE A O 1
ATOM 662 N N . ARG A 1 85 ? 0.365 3.573 -1.927 1.00 89.81 85 ARG A N 1
ATOM 663 C CA . ARG A 1 85 ? 1.531 3.295 -2.767 1.00 89.81 85 ARG A CA 1
ATOM 664 C C . ARG A 1 85 ? 2.772 3.576 -1.937 1.00 89.81 85 ARG A C 1
ATOM 666 O O . ARG A 1 85 ? 2.963 4.716 -1.531 1.00 89.81 85 ARG A O 1
ATOM 673 N N . VAL A 1 86 ? 3.578 2.553 -1.692 1.00 88.81 86 VAL A N 1
ATOM 674 C CA . VAL A 1 86 ? 4.837 2.659 -0.954 1.00 88.81 86 VAL A CA 1
ATOM 675 C C . VAL A 1 86 ? 5.970 2.518 -1.957 1.00 88.81 86 VAL A C 1
ATOM 677 O O . VAL A 1 86 ? 6.164 1.445 -2.530 1.00 88.81 86 VAL A O 1
ATOM 680 N N . ILE A 1 87 ? 6.673 3.622 -2.193 1.00 87.31 87 ILE A N 1
ATOM 681 C CA . ILE A 1 87 ? 7.765 3.691 -3.162 1.00 87.31 87 ILE A CA 1
ATOM 682 C C . ILE A 1 87 ? 9.069 3.728 -2.385 1.00 87.31 87 ILE A C 1
ATOM 684 O O . ILE A 1 87 ? 9.304 4.656 -1.614 1.00 87.31 87 ILE A O 1
ATOM 688 N N . VAL A 1 88 ? 9.900 2.711 -2.579 1.00 86.06 88 VAL A N 1
ATOM 689 C CA . VAL A 1 88 ? 11.249 2.667 -2.017 1.00 86.06 88 VAL A CA 1
ATOM 690 C C . VAL A 1 88 ? 12.224 3.116 -3.108 1.00 86.06 88 VAL A C 1
ATOM 692 O O . VAL A 1 88 ? 12.230 2.516 -4.183 1.00 86.06 88 VAL A O 1
ATOM 695 N N . PRO A 1 89 ? 13.033 4.162 -2.888 1.00 82.81 89 PRO A N 1
ATOM 696 C CA . PRO A 1 89 ? 14.108 4.497 -3.815 1.00 82.81 89 PRO A CA 1
ATOM 697 C C . PRO A 1 89 ? 15.137 3.357 -3.865 1.00 82.81 89 PRO A C 1
ATOM 699 O O . PRO A 1 89 ? 15.543 2.857 -2.817 1.00 82.81 89 PRO A O 1
ATOM 702 N N . GLY A 1 90 ? 15.572 2.949 -5.061 1.00 74.19 90 GLY A N 1
ATOM 703 C CA . GLY A 1 90 ? 16.437 1.774 -5.258 1.00 74.19 90 GLY A CA 1
ATOM 704 C C . GLY A 1 90 ? 17.799 1.832 -4.553 1.00 74.19 90 GLY A C 1
ATOM 705 O O . GLY A 1 90 ? 18.370 0.792 -4.232 1.00 74.19 90 GLY A O 1
ATOM 706 N N . GLU A 1 91 ? 18.300 3.034 -4.258 1.00 66.31 91 GLU A N 1
ATOM 707 C CA . GLU A 1 91 ? 19.585 3.249 -3.574 1.00 66.31 91 GLU A CA 1
ATOM 708 C C . GLU A 1 91 ? 19.469 3.327 -2.040 1.00 66.31 91 GLU A C 1
ATOM 710 O O . GLU A 1 91 ? 20.482 3.361 -1.337 1.00 66.31 91 GLU A O 1
ATOM 715 N N . GLU A 1 92 ? 18.250 3.358 -1.498 1.00 67.88 92 GLU A N 1
ATOM 716 C CA . GLU A 1 92 ? 17.996 3.600 -0.078 1.00 67.88 92 GLU A CA 1
ATOM 717 C C . GLU A 1 92 ? 17.728 2.326 0.737 1.00 67.88 92 GLU A C 1
ATOM 719 O O . GLU A 1 92 ? 17.426 1.246 0.225 1.00 67.88 92 GLU A O 1
ATOM 724 N N . SER A 1 93 ? 17.825 2.453 2.067 1.00 77.31 93 SER A N 1
ATOM 725 C CA . SER A 1 93 ? 17.506 1.355 2.982 1.00 77.31 93 SER A CA 1
ATOM 726 C C . SER A 1 93 ? 16.004 1.059 2.968 1.00 77.31 93 SER A C 1
ATOM 728 O O . SER A 1 93 ? 15.194 1.781 3.555 1.00 77.31 93 SER A O 1
ATOM 730 N N . MET A 1 94 ? 15.629 -0.048 2.326 1.00 85.44 94 MET A N 1
ATOM 731 C CA . MET A 1 94 ? 14.245 -0.519 2.223 1.00 85.44 94 MET A CA 1
ATOM 732 C C . MET A 1 94 ? 13.539 -0.618 3.585 1.00 85.44 94 MET A C 1
ATOM 734 O O . MET A 1 94 ? 12.376 -0.236 3.703 1.00 85.44 94 MET A O 1
ATOM 738 N N . GLU A 1 95 ? 14.223 -1.101 4.625 1.00 86.88 95 GLU A N 1
ATOM 739 C CA . GLU A 1 95 ? 13.603 -1.356 5.932 1.00 86.88 95 GLU A CA 1
ATOM 740 C C . GLU A 1 95 ? 13.093 -0.083 6.617 1.00 86.88 95 GLU A C 1
ATOM 742 O O . GLU A 1 95 ? 12.012 -0.095 7.211 1.00 86.88 95 GLU A O 1
ATOM 747 N N . SER A 1 96 ? 13.835 1.027 6.537 1.00 86.38 96 SER A N 1
ATOM 748 C CA . SER A 1 96 ? 13.414 2.290 7.158 1.00 86.38 96 SER A CA 1
ATOM 749 C C . SER A 1 96 ? 12.202 2.890 6.454 1.00 86.38 96 SER A C 1
ATOM 751 O O . SER A 1 96 ? 11.277 3.341 7.131 1.00 86.38 96 SER A O 1
ATOM 753 N N . TYR A 1 97 ? 12.167 2.829 5.118 1.00 86.69 97 TYR A N 1
ATOM 754 C CA . TYR A 1 97 ? 11.024 3.281 4.318 1.00 86.69 97 TYR A CA 1
ATOM 755 C C . TYR A 1 97 ? 9.772 2.477 4.624 1.00 86.69 97 TYR A C 1
ATOM 757 O O . TYR A 1 97 ? 8.716 3.038 4.910 1.00 86.69 97 TYR A O 1
ATOM 765 N N . VAL A 1 98 ? 9.904 1.155 4.595 1.00 90.88 98 VAL A N 1
ATOM 766 C CA . VAL A 1 98 ? 8.794 0.236 4.820 1.00 90.88 98 VAL A CA 1
ATOM 767 C C . VAL A 1 98 ? 8.225 0.389 6.230 1.00 90.88 98 VAL A C 1
ATOM 769 O O . VAL A 1 98 ? 7.008 0.482 6.381 1.00 90.88 98 VAL A O 1
ATOM 772 N N . ARG A 1 99 ? 9.082 0.504 7.252 1.00 91.44 99 ARG A N 1
ATOM 773 C CA . ARG A 1 99 ? 8.649 0.749 8.635 1.00 91.44 99 ARG A CA 1
ATOM 774 C C . ARG A 1 99 ? 7.881 2.058 8.773 1.00 91.44 99 ARG A C 1
ATOM 776 O O . ARG A 1 99 ? 6.822 2.083 9.394 1.00 91.44 99 ARG A O 1
ATOM 783 N N . ALA A 1 100 ? 8.417 3.148 8.227 1.00 90.44 100 ALA A N 1
ATOM 784 C CA . ALA A 1 100 ? 7.765 4.452 8.290 1.00 90.44 100 ALA A CA 1
ATOM 785 C C . ALA A 1 100 ? 6.416 4.439 7.552 1.00 90.44 100 ALA A C 1
ATOM 787 O O . ALA A 1 100 ? 5.417 4.909 8.090 1.00 90.44 100 ALA A O 1
ATOM 788 N N . ALA A 1 101 ? 6.363 3.826 6.367 1.00 92.00 101 ALA A N 1
ATOM 789 C CA . ALA A 1 101 ? 5.138 3.702 5.589 1.00 92.00 101 ALA A CA 1
ATOM 790 C C . ALA A 1 101 ? 4.072 2.859 6.304 1.00 92.00 101 ALA A C 1
ATOM 792 O O . ALA A 1 101 ? 2.918 3.274 6.368 1.00 92.00 101 ALA A O 1
ATOM 793 N N . ALA A 1 102 ? 4.440 1.707 6.874 1.00 92.56 102 ALA A N 1
ATOM 794 C CA . ALA A 1 102 ? 3.507 0.868 7.623 1.00 92.56 102 ALA A CA 1
ATOM 795 C C . ALA A 1 102 ? 2.912 1.628 8.816 1.00 92.56 102 ALA A C 1
ATOM 797 O O . ALA A 1 102 ? 1.693 1.650 8.978 1.00 92.56 102 ALA A O 1
ATOM 798 N N . LYS A 1 103 ? 3.750 2.327 9.593 1.00 91.06 103 LYS A N 1
ATOM 799 C CA . LYS A 1 103 ? 3.301 3.163 10.717 1.00 91.06 103 LYS A CA 1
ATOM 800 C C . LYS A 1 103 ? 2.326 4.250 10.291 1.00 91.06 103 LYS A C 1
ATOM 802 O O . LYS A 1 103 ? 1.279 4.396 10.914 1.00 91.06 103 LYS A O 1
ATOM 807 N N . GLU A 1 104 ? 2.636 4.973 9.221 1.00 90.81 104 GLU A N 1
ATOM 808 C CA . GLU A 1 104 ? 1.760 6.023 8.697 1.00 90.81 104 GLU A CA 1
ATOM 809 C C . GLU A 1 104 ? 0.424 5.464 8.195 1.00 90.81 104 GLU A C 1
ATOM 811 O O . GLU A 1 104 ? -0.629 6.024 8.489 1.00 90.81 104 GLU A O 1
ATOM 816 N N . ILE A 1 105 ? 0.427 4.319 7.507 1.00 92.19 105 ILE A N 1
ATOM 817 C CA . ILE A 1 105 ? -0.810 3.668 7.046 1.00 92.19 105 ILE A CA 1
ATOM 818 C C . ILE A 1 105 ? -1.657 3.207 8.237 1.00 92.19 105 ILE A C 1
ATOM 820 O O . ILE A 1 105 ? -2.873 3.412 8.250 1.00 92.19 105 ILE A O 1
ATOM 824 N N . VAL A 1 106 ? -1.028 2.614 9.255 1.00 89.94 106 VAL A N 1
ATOM 825 C CA . VAL A 1 106 ? -1.712 2.194 10.485 1.00 89.94 106 VAL A CA 1
ATOM 826 C C . VAL A 1 106 ? -2.308 3.396 11.199 1.00 89.94 106 VAL A C 1
ATOM 828 O O . VAL A 1 106 ? -3.477 3.364 11.573 1.00 89.94 106 VAL A O 1
ATOM 831 N N . ARG A 1 107 ? -1.543 4.475 11.345 1.00 88.00 107 ARG A N 1
ATOM 832 C CA . ARG A 1 107 ? -2.011 5.711 11.965 1.00 88.00 107 ARG A CA 1
ATOM 833 C C . ARG A 1 107 ? -3.178 6.318 11.190 1.00 88.00 107 ARG A C 1
ATOM 835 O O . ARG A 1 107 ? -4.200 6.634 11.786 1.00 88.00 107 ARG A O 1
ATOM 842 N N . TYR A 1 108 ? -3.082 6.381 9.865 1.00 87.44 108 TYR A N 1
ATOM 843 C CA . TYR A 1 108 ? -4.161 6.856 9.002 1.00 87.44 108 TYR A CA 1
ATOM 844 C C . TYR A 1 108 ? -5.454 6.056 9.172 1.00 87.44 108 TYR A C 1
ATOM 846 O O . TYR A 1 108 ? -6.538 6.635 9.224 1.00 87.44 108 TYR A O 1
ATOM 854 N N . HIS A 1 109 ? -5.354 4.729 9.240 1.00 86.06 109 HIS A N 1
ATOM 855 C CA . HIS A 1 109 ? -6.531 3.868 9.235 1.00 86.06 109 HIS A CA 1
ATOM 856 C C . HIS A 1 109 ? -7.123 3.624 10.628 1.00 86.06 109 HIS A C 1
ATOM 858 O O . HIS A 1 109 ? -8.342 3.593 10.778 1.00 86.06 109 HIS A O 1
ATOM 864 N N . PHE A 1 110 ? -6.277 3.453 11.644 1.00 85.00 110 PHE A N 1
ATOM 865 C CA . PHE A 1 110 ? -6.690 3.048 12.989 1.00 85.00 110 PHE A CA 1
ATOM 866 C C . PHE A 1 110 ? -6.629 4.170 14.024 1.00 85.00 110 PHE A C 1
ATOM 868 O O . PHE A 1 110 ? -7.254 4.028 15.071 1.00 85.00 110 PHE A O 1
ATOM 875 N N . LYS A 1 111 ? -5.886 5.251 13.757 1.00 84.62 111 LYS A N 1
ATOM 876 C CA . LYS A 1 111 ? -5.691 6.367 14.694 1.00 84.62 111 LYS A CA 1
ATOM 877 C C . LYS A 1 111 ? -5.791 7.752 14.028 1.00 84.62 111 LYS A C 1
ATOM 879 O O . LYS A 1 111 ? -4.877 8.576 14.159 1.00 84.62 111 LYS A O 1
ATOM 884 N N . PRO A 1 112 ? -6.862 8.035 13.265 1.00 81.50 112 PRO A N 1
ATOM 885 C CA . PRO A 1 112 ? -6.993 9.291 12.527 1.00 81.50 112 PRO A CA 1
ATOM 886 C C . PRO A 1 112 ? -6.988 10.541 13.425 1.00 81.50 112 PRO A C 1
ATOM 888 O O . PRO A 1 112 ? -6.651 11.630 12.961 1.00 81.50 112 PRO A O 1
ATOM 891 N N . GLU A 1 113 ? -7.330 10.406 14.705 1.00 82.62 113 GLU A N 1
ATOM 892 C CA . GLU A 1 113 ? -7.244 11.464 15.712 1.00 82.62 113 GLU A CA 1
ATOM 893 C C . GLU A 1 113 ? -5.810 11.963 15.928 1.00 82.62 113 GLU A C 1
ATOM 895 O O . GLU A 1 113 ? -5.595 13.172 15.997 1.00 82.62 113 GLU A O 1
ATOM 900 N N . GLU A 1 114 ? -4.812 11.069 15.913 1.00 81.25 114 GLU A N 1
ATOM 901 C CA . GLU A 1 114 ? -3.408 11.461 16.075 1.00 81.25 114 GLU A CA 1
ATOM 902 C C . GLU A 1 114 ? -2.972 12.392 14.926 1.00 81.25 114 GLU A C 1
ATOM 904 O O . GLU A 1 114 ? -2.137 13.272 15.126 1.00 81.25 114 GLU A O 1
ATOM 909 N N . LEU A 1 115 ? -3.522 12.223 13.715 1.00 76.62 115 LEU A N 1
ATOM 910 C CA . LEU A 1 115 ? -3.230 13.075 12.549 1.00 76.62 115 LEU A CA 1
ATOM 911 C C . LEU A 1 115 ? -3.878 14.460 12.650 1.00 76.62 115 LEU A C 1
ATOM 913 O O . LEU A 1 115 ? -3.293 15.451 12.210 1.00 76.62 115 LEU A O 1
ATOM 917 N N . GLN A 1 116 ? -5.075 14.552 13.230 1.00 74.81 116 GLN A N 1
ATOM 918 C CA . GLN A 1 116 ? -5.746 15.838 13.444 1.00 74.81 116 GLN A CA 1
ATOM 919 C C . GLN A 1 116 ? -5.021 16.687 14.492 1.00 74.81 116 GLN A C 1
ATOM 921 O O . GLN A 1 116 ? -4.895 17.903 14.317 1.00 74.81 116 GLN A O 1
ATOM 926 N N . ASP A 1 117 ? -4.499 16.050 15.539 1.00 75.44 117 ASP A N 1
ATOM 927 C CA . ASP A 1 117 ? -3.738 16.723 16.590 1.00 75.44 117 ASP A CA 1
ATOM 928 C C . ASP A 1 117 ? -2.416 17.296 16.063 1.00 75.44 117 ASP A C 1
ATOM 930 O O . ASP A 1 117 ? -2.058 18.425 16.399 1.00 75.44 117 ASP A O 1
ATOM 934 N N . GLU A 1 118 ? -1.706 16.573 15.191 1.00 72.75 118 GLU A N 1
ATOM 935 C CA . GLU A 1 118 ? -0.497 17.095 14.539 1.00 72.75 118 GLU A CA 1
ATOM 936 C C . GLU A 1 118 ? -0.799 18.249 13.588 1.00 72.75 118 GLU A C 1
ATOM 938 O O . GLU A 1 118 ? -0.128 19.272 13.655 1.00 72.75 118 GLU A O 1
ATOM 943 N N . LEU A 1 119 ? -1.844 18.150 12.761 1.00 69.19 119 LEU A N 1
ATOM 944 C CA . LEU A 1 119 ? -2.252 19.257 11.887 1.00 69.19 119 LEU A CA 1
ATOM 945 C C . LEU A 1 119 ? -2.607 20.519 12.678 1.00 69.19 119 LEU A C 1
ATOM 947 O O . LEU A 1 119 ? -2.355 21.632 12.216 1.00 69.19 119 LEU A O 1
ATOM 951 N N . THR A 1 120 ? -3.200 20.351 13.859 1.00 70.94 120 THR A N 1
ATOM 952 C CA . THR A 1 120 ? -3.530 21.462 14.754 1.00 70.94 120 THR A CA 1
ATOM 953 C C . THR A 1 120 ? -2.257 22.068 15.342 1.00 70.94 120 THR A C 1
ATOM 955 O O . THR A 1 120 ? -2.065 23.276 15.230 1.00 70.94 120 THR A O 1
ATOM 958 N N . LYS A 1 121 ? -1.327 21.244 15.841 1.00 68.75 121 LYS A N 1
ATOM 959 C CA . LYS A 1 121 ? -0.031 21.703 16.367 1.00 68.75 121 LYS A CA 1
ATOM 960 C C . LYS A 1 121 ? 0.845 22.368 15.308 1.00 68.75 121 LYS A C 1
ATOM 962 O O . LYS A 1 121 ? 1.343 23.457 15.547 1.00 68.75 121 LYS A O 1
ATOM 967 N N . SER A 1 122 ? 0.972 21.800 14.109 1.00 63.62 122 SER A N 1
ATOM 968 C CA . SER A 1 122 ? 1.747 22.405 13.014 1.00 63.62 122 SER A CA 1
ATOM 969 C C . SER A 1 122 ? 1.171 23.749 12.555 1.00 63.62 122 SER A C 1
ATOM 971 O O . SER A 1 122 ? 1.913 24.616 12.096 1.00 63.62 122 SER A O 1
ATOM 973 N N . ARG A 1 123 ? -0.147 23.950 12.689 1.00 61.44 123 ARG A N 1
ATOM 974 C CA . ARG A 1 123 ? -0.800 25.246 12.441 1.00 61.44 123 ARG A CA 1
ATOM 975 C C . ARG A 1 123 ? -0.577 26.250 13.568 1.00 61.44 123 ARG A C 1
ATOM 977 O O . ARG A 1 123 ? -0.532 27.445 13.293 1.00 61.44 123 ARG A O 1
ATOM 984 N N . GLU A 1 124 ? -0.469 25.781 14.805 1.00 61.50 124 GLU A N 1
ATOM 985 C CA . GLU A 1 124 ? -0.210 26.612 15.985 1.00 61.50 124 GLU A CA 1
ATOM 986 C C . GLU A 1 124 ? 1.273 26.992 16.125 1.00 61.50 124 GLU A C 1
ATOM 988 O O . GLU A 1 124 ? 1.575 28.082 16.608 1.00 61.50 124 GLU A O 1
ATOM 993 N N . GLU A 1 125 ? 2.191 26.140 15.663 1.00 55.00 125 GLU A N 1
ATOM 994 C CA . GLU A 1 125 ? 3.641 26.308 15.834 1.00 55.00 125 GLU A CA 1
ATOM 995 C C . GLU A 1 125 ? 4.340 27.014 14.662 1.00 55.00 125 GLU A C 1
ATOM 997 O O . GLU A 1 125 ? 5.499 27.382 14.809 1.00 55.00 125 GLU A O 1
ATOM 1002 N N . GLY A 1 126 ? 3.645 27.284 13.549 1.00 50.06 126 GLY A N 1
ATOM 1003 C CA . GLY A 1 126 ? 4.167 28.073 12.427 1.00 50.06 126 GLY A CA 1
ATOM 1004 C C . GLY A 1 126 ? 5.399 27.454 11.754 1.00 50.06 126 GLY A C 1
ATOM 1005 O O . GLY A 1 126 ? 6.515 27.745 12.149 1.00 50.06 126 GLY A O 1
ATOM 1006 N N . GLU A 1 127 ? 5.177 26.629 10.724 1.00 51.19 127 GLU A N 1
ATOM 1007 C CA . GLU A 1 127 ? 6.142 26.170 9.696 1.00 51.19 127 GLU A CA 1
ATOM 1008 C C . GLU A 1 127 ? 7.654 26.335 9.996 1.00 51.19 127 GLU A C 1
ATOM 1010 O O . GLU A 1 127 ? 8.377 26.998 9.261 1.00 51.19 127 GLU A O 1
ATOM 1015 N N . GLU A 1 128 ? 8.180 25.654 11.015 1.00 47.03 128 GLU A N 1
ATOM 1016 C CA . GLU A 1 128 ? 9.612 25.335 11.097 1.00 47.03 128 GLU A CA 1
ATOM 1017 C C . GLU A 1 128 ? 9.797 23.844 11.410 1.00 47.03 128 GLU A C 1
ATOM 1019 O O . GLU A 1 128 ? 10.130 23.440 12.519 1.00 47.03 128 GLU A O 1
ATOM 1024 N N . SER A 1 129 ? 9.563 22.987 10.411 1.00 40.72 129 SER A N 1
ATOM 1025 C CA . SER A 1 129 ? 10.258 21.694 10.301 1.00 40.72 129 SER A CA 1
ATOM 1026 C C . SER A 1 129 ? 10.178 21.137 8.874 1.00 40.72 129 SER A C 1
ATOM 1028 O O . SER A 1 129 ? 9.430 20.215 8.555 1.00 40.72 129 SER A O 1
ATOM 1030 N N . GLU A 1 130 ? 11.010 21.685 7.987 1.00 49.06 130 GLU A N 1
ATOM 1031 C CA . GLU A 1 130 ? 11.395 21.012 6.743 1.00 49.06 130 GLU A CA 1
ATOM 1032 C C . GLU A 1 130 ? 12.280 19.797 7.070 1.00 49.06 130 GLU A C 1
ATOM 1034 O O . GLU A 1 130 ? 13.502 19.889 7.099 1.00 49.06 130 GLU A O 1
ATOM 1039 N N . SER A 1 131 ? 11.661 18.657 7.384 1.00 45.69 131 SER A N 1
ATOM 1040 C CA . SER A 1 131 ? 12.257 17.311 7.284 1.00 45.69 131 SER A CA 1
ATOM 1041 C C . SER A 1 131 ? 11.194 16.244 7.599 1.00 45.69 131 SER A C 1
ATOM 1043 O O . SER A 1 131 ? 11.422 15.326 8.391 1.00 45.69 131 SER A O 1
ATOM 1045 N N . SER A 1 132 ? 9.996 16.345 7.015 1.00 44.62 132 SER A N 1
ATOM 1046 C CA . SER A 1 132 ? 9.068 15.211 7.041 1.00 44.62 132 SER A CA 1
ATOM 1047 C C . SER A 1 132 ? 9.462 14.245 5.928 1.00 44.62 132 SER A C 1
ATOM 1049 O O . SER A 1 132 ? 9.276 14.492 4.738 1.00 44.62 132 SER A O 1
ATOM 1051 N N . PHE A 1 133 ? 10.077 13.137 6.326 1.00 53.62 133 PHE A N 1
ATOM 1052 C CA . PHE A 1 133 ? 10.222 11.971 5.473 1.00 53.62 133 PHE A CA 1
ATOM 1053 C C . PHE A 1 133 ? 8.823 11.544 5.009 1.00 53.62 133 PHE A C 1
ATOM 1055 O O . PHE A 1 133 ? 8.035 11.042 5.808 1.00 53.62 133 PHE A O 1
ATOM 1062 N N . ASN A 1 134 ? 8.487 11.796 3.743 1.00 59.53 134 ASN A N 1
ATOM 1063 C CA . ASN A 1 134 ? 7.183 11.457 3.191 1.00 59.53 134 ASN A CA 1
ATOM 1064 C C . ASN A 1 134 ? 7.334 10.290 2.200 1.00 59.53 134 ASN A C 1
ATOM 1066 O O . ASN A 1 134 ? 7.621 10.524 1.024 1.00 59.53 134 ASN A O 1
ATOM 1070 N N . PRO A 1 135 ? 7.097 9.038 2.636 1.00 53.12 135 PRO A N 1
ATOM 1071 C CA . PRO A 1 135 ? 7.240 7.853 1.787 1.00 53.12 135 PRO A CA 1
ATOM 1072 C C . PRO A 1 135 ? 6.181 7.776 0.669 1.00 53.12 135 PRO A C 1
ATOM 1074 O O . PRO A 1 135 ? 6.212 6.861 -0.154 1.00 53.12 135 PRO A O 1
ATOM 1077 N N . PHE A 1 136 ? 5.241 8.728 0.628 1.00 61.38 136 PHE A N 1
ATOM 1078 C CA . PHE A 1 136 ? 4.241 8.882 -0.427 1.00 61.38 136 PHE A CA 1
ATOM 1079 C C . PHE A 1 136 ? 4.609 9.974 -1.446 1.00 61.38 136 PHE A C 1
ATOM 1081 O O . PHE A 1 136 ? 3.992 10.042 -2.513 1.00 61.38 136 PHE A O 1
ATOM 1088 N N . ALA A 1 137 ? 5.591 10.832 -1.144 1.00 54.03 137 ALA A N 1
ATOM 1089 C CA . ALA A 1 137 ? 5.966 11.987 -1.958 1.00 54.03 137 ALA A CA 1
ATOM 1090 C C . ALA A 1 137 ? 7.204 11.706 -2.813 1.00 54.03 137 ALA A C 1
ATOM 1092 O O . ALA A 1 137 ? 8.254 12.313 -2.653 1.00 54.03 137 ALA A O 1
ATOM 1093 N N . ALA A 1 138 ? 7.049 10.828 -3.792 1.00 45.38 138 ALA A N 1
ATOM 1094 C CA . ALA A 1 138 ? 7.956 10.770 -4.929 1.00 45.38 138 ALA A CA 1
ATOM 1095 C C . ALA A 1 138 ? 7.130 10.882 -6.209 1.00 45.38 138 ALA A C 1
ATOM 1097 O O . ALA A 1 138 ? 7.093 9.932 -6.975 1.00 45.38 138 ALA A O 1
ATOM 1098 N N . MET A 1 139 ? 6.364 11.974 -6.388 1.00 42.22 139 MET A N 1
ATOM 1099 C CA . MET A 1 139 ? 5.735 12.341 -7.675 1.00 42.22 139 MET A CA 1
ATOM 1100 C C . MET A 1 139 ? 4.987 13.692 -7.647 1.00 42.22 139 MET A C 1
ATOM 1102 O O . MET A 1 139 ? 3.856 13.799 -8.113 1.00 42.22 139 MET A O 1
ATOM 1106 N N . PHE A 1 140 ? 5.623 14.756 -7.158 1.00 35.34 140 PHE A N 1
ATOM 1107 C CA . PHE A 1 140 ? 5.319 16.082 -7.703 1.00 35.34 140 PHE A CA 1
ATOM 1108 C C . PHE A 1 140 ? 6.415 16.396 -8.717 1.00 35.34 140 PHE A C 1
ATOM 1110 O O . PHE A 1 140 ? 7.544 16.709 -8.350 1.00 35.34 140 PHE A O 1
ATOM 1117 N N . GLY A 1 141 ? 6.095 16.146 -9.987 1.00 35.91 141 GLY A N 1
ATOM 1118 C CA . GLY A 1 141 ? 6.821 16.721 -11.116 1.00 35.91 141 GLY A CA 1
ATOM 1119 C C . GLY A 1 141 ? 6.322 18.126 -11.394 1.00 35.91 141 GLY A C 1
ATOM 1120 O O . GLY A 1 141 ? 5.122 18.372 -11.132 1.00 35.91 141 GLY A O 1
#

Sequence (141 aa):
EVLGAENVNNALETEFEKEVMHVDIKRALVPTIDDVALGAKQLFEKSKCDFAVLGYSLDEGEKLSTAFQNSVLTTQFHYGKHIFRVIVPGEESMESYVRAAAKEIVRYHFKPEELQDELTKSREEGEESESSFNPFAAMFG

Organism: NCBI:txid412755

Radius of gyration: 15.64 Å; chains: 1; bounding box: 35×39×34 Å

Foldseek 3Di:
DQPCQVVLVVLLVVLLCVLDPPDDDDFFDDPDLLCVLVSQVCCCPPVVDQAAETEGEDEPPDDDDPSSVVSQVVSCVVRVHYYHYQYHYPVDDSNVSSNVSSVVVCCVPPPVVVVVVVVVVCVVVDDDDPPPPDRRPPDPD